Protein AF-A0A943RBN7-F1 (afdb_monomer_lite)

Sequence (134 aa):
MEWHPFQCFQYPIDNYGTMPDAQMIVVAENGGHNGNLGYTYLYRDTDGSEEIPDSDVYTDKRPYVRALVVLNYDTLSTFPEAYQMRTLTHEIGHVLGLAHPEACKDTAVMRTTGDSLVSFDIEGHDVYNLNQKY

pLDDT: mean 77.5, std 16.4, range [31.83, 94.5]

Secondary structure (DSSP, 8-state):
----------S---S----SSPEEEEEEESS-STT-SEEEEEESSSSS-SEES-TT-SS--S--SEEEEEEEHHHHTTS-HHHHHHHHHHHHHHHTT-----S----BTTSPTT-TTB-SS--HHHHHHHHHH-

Radius of gyration: 15.08 Å; chains: 1; bounding box: 31×43×38 Å

Structure (mmCIF, N/CA/C/O backbone):
data_AF-A0A943RBN7-F1
#
_entry.id   AF-A0A943RBN7-F1
#
loop_
_atom_site.group_PDB
_atom_site.id
_atom_site.type_symbol
_atom_site.label_atom_id
_atom_site.label_alt_id
_atom_site.label_comp_id
_atom_site.label_asym_id
_atom_site.label_entity_id
_atom_site.label_seq_id
_atom_site.pdbx_PDB_ins_code
_atom_site.Cartn_x
_atom_site.Cartn_y
_atom_site.Cartn_z
_atom_site.occupancy
_atom_site.B_iso_or_equiv
_atom_site.auth_seq_id
_atom_site.auth_comp_id
_atom_site.auth_asym_id
_atom_site.auth_atom_id
_atom_site.pdbx_PDB_model_num
ATOM 1 N N . MET A 1 1 ? 5.932 23.509 23.013 1.00 32.25 1 MET A N 1
ATOM 2 C CA . MET A 1 1 ? 5.717 24.316 21.796 1.00 32.25 1 MET A CA 1
ATOM 3 C C . MET A 1 1 ? 5.286 23.316 20.738 1.00 32.25 1 MET A C 1
ATOM 5 O O . MET A 1 1 ? 6.134 22.683 20.125 1.00 32.25 1 MET A O 1
ATOM 9 N N . GLU A 1 2 ? 3.988 23.025 20.699 1.00 34.69 2 GLU A N 1
ATOM 10 C CA . GLU A 1 2 ? 3.403 21.979 19.854 1.00 34.69 2 GLU A CA 1
ATOM 11 C C . GLU A 1 2 ? 3.236 22.515 18.435 1.00 34.69 2 GLU A C 1
ATOM 13 O O . GLU A 1 2 ? 2.472 23.446 18.192 1.00 34.69 2 GLU A O 1
ATOM 18 N N . TRP A 1 3 ? 3.991 21.940 17.506 1.00 31.83 3 TRP A N 1
ATOM 19 C CA . TRP A 1 3 ? 3.727 22.059 16.082 1.00 31.83 3 TRP A CA 1
ATOM 20 C C . TRP A 1 3 ? 2.799 20.906 15.703 1.00 31.83 3 TRP A C 1
ATOM 22 O O . TRP A 1 3 ? 3.241 19.764 15.624 1.00 31.83 3 TRP A O 1
ATOM 32 N N . HIS A 1 4 ? 1.522 21.196 15.471 1.00 47.25 4 HIS A N 1
ATOM 33 C CA . HIS A 1 4 ? 0.595 20.270 14.820 1.00 47.25 4 HIS A CA 1
ATOM 34 C C . HIS A 1 4 ? 0.305 20.781 13.400 1.00 47.25 4 HIS A C 1
ATOM 36 O O . HIS A 1 4 ? -0.583 21.621 13.249 1.00 47.25 4 HIS A O 1
ATOM 42 N N . PRO A 1 5 ? 1.043 20.344 12.358 1.00 43.12 5 PRO A N 1
ATOM 43 C CA . PRO A 1 5 ? 0.755 20.756 10.988 1.00 43.12 5 PRO A CA 1
ATOM 44 C C . PRO A 1 5 ? -0.054 19.729 10.177 1.00 43.12 5 PRO A C 1
ATOM 46 O O . PRO A 1 5 ? -0.297 19.983 9.005 1.00 43.12 5 PRO A O 1
ATOM 49 N N . PHE A 1 6 ? -0.493 18.599 10.741 1.00 49.38 6 PHE A N 1
ATOM 50 C CA . PHE A 1 6 ? -1.251 17.597 9.977 1.00 49.38 6 PHE A CA 1
ATOM 51 C C . PHE A 1 6 ? -2.717 18.038 9.839 1.00 49.38 6 PHE A C 1
ATOM 53 O O . PHE A 1 6 ? -3.493 17.952 10.789 1.00 49.38 6 PHE A O 1
ATOM 60 N N . GLN A 1 7 ? -3.074 18.598 8.679 1.00 48.44 7 GLN A N 1
ATOM 61 C CA . GLN A 1 7 ? -4.371 19.249 8.431 1.00 48.44 7 GLN A CA 1
ATOM 62 C C . GLN A 1 7 ? -5.389 18.406 7.644 1.00 48.44 7 GLN A C 1
ATOM 64 O O . GLN A 1 7 ? -6.510 18.880 7.456 1.00 48.44 7 GLN A O 1
ATOM 69 N N . CYS A 1 8 ? -5.097 17.162 7.238 1.00 54.28 8 CYS A N 1
ATOM 70 C CA . CYS A 1 8 ? -6.178 16.212 6.932 1.00 54.28 8 CYS A CA 1
ATOM 71 C C . CYS A 1 8 ? -5.968 14.867 7.599 1.00 54.28 8 CYS A C 1
ATOM 73 O O . CYS A 1 8 ? -5.167 14.032 7.180 1.00 54.28 8 CYS A O 1
ATOM 75 N N . PHE A 1 9 ? -6.793 14.673 8.611 1.00 57.06 9 PHE A N 1
ATOM 76 C CA . PHE A 1 9 ? -7.142 13.383 9.154 1.00 57.06 9 PHE A CA 1
ATOM 77 C C . PHE A 1 9 ? -7.974 12.634 8.111 1.00 57.06 9 PHE A C 1
ATOM 79 O O . PHE A 1 9 ? -8.851 13.233 7.477 1.00 57.06 9 PHE A O 1
ATOM 86 N N . GLN A 1 10 ? -7.762 11.324 7.962 1.00 51.53 10 GLN A N 1
ATOM 87 C CA . GLN A 1 10 ? -8.905 10.496 7.587 1.00 51.53 10 GLN A CA 1
ATOM 88 C C . GLN A 1 10 ? -9.978 10.785 8.650 1.00 51.53 10 GLN A C 1
ATOM 90 O O . GLN A 1 10 ? -9.678 10.698 9.841 1.00 51.53 10 GLN A O 1
ATOM 95 N N . TYR A 1 11 ? -11.156 11.271 8.232 1.00 40.66 11 TYR A N 1
ATOM 96 C CA . TYR A 1 11 ? -12.302 11.604 9.099 1.00 40.66 11 TYR A CA 1
ATOM 97 C C . TYR A 1 11 ? -12.406 10.649 10.288 1.00 40.66 11 TYR A C 1
ATOM 99 O O . TYR A 1 11 ? -12.150 9.473 10.049 1.00 40.66 11 TYR A O 1
ATOM 107 N N . PRO A 1 12 ? -12.809 11.105 11.499 1.00 39.06 12 PRO A N 1
ATOM 108 C CA . PRO A 1 12 ? -12.775 10.309 12.729 1.00 39.06 12 PRO A CA 1
ATOM 109 C C . PRO A 1 12 ? -13.230 8.883 12.433 1.00 39.06 12 PRO A C 1
ATOM 111 O O . PRO A 1 12 ? -14.401 8.618 12.154 1.00 39.06 12 PRO A O 1
ATOM 114 N N . ILE A 1 13 ? -12.238 7.999 12.348 1.00 42.97 13 ILE A N 1
ATOM 115 C CA . ILE A 1 13 ? -12.426 6.601 12.013 1.00 42.97 13 ILE A CA 1
ATOM 116 C C . ILE A 1 13 ? -12.973 6.017 13.305 1.00 42.97 13 ILE A C 1
ATOM 118 O O . ILE A 1 13 ? -12.212 5.656 14.195 1.00 42.97 13 ILE A O 1
ATOM 122 N N . ASP A 1 14 ? -14.295 6.027 13.455 1.00 39.16 14 ASP A N 1
ATOM 123 C CA . ASP A 1 14 ? -14.988 5.395 14.572 1.00 39.16 14 ASP A CA 1
ATOM 124 C C . ASP A 1 14 ? -14.633 3.894 14.596 1.00 39.16 14 ASP A C 1
ATOM 126 O O . ASP A 1 14 ? -15.352 3.098 14.005 1.00 39.16 14 ASP A O 1
ATOM 130 N N . ASN A 1 15 ? -13.529 3.493 15.239 1.00 41.47 15 ASN A N 1
ATOM 131 C CA . ASN A 1 15 ? -13.121 2.101 15.485 1.00 41.47 15 ASN A CA 1
ATOM 132 C C . ASN A 1 15 ? -13.461 1.130 14.330 1.00 41.47 15 ASN A C 1
ATOM 134 O O . ASN A 1 15 ? -14.256 0.201 14.497 1.00 41.47 15 ASN A O 1
ATOM 138 N N . TYR A 1 16 ? -12.902 1.352 13.138 1.00 45.44 16 TYR A N 1
ATOM 139 C CA . TYR A 1 16 ? -13.147 0.469 11.993 1.00 45.44 16 TYR A CA 1
ATOM 140 C C . TYR A 1 16 ? -12.184 -0.713 12.000 1.00 45.44 16 TYR A C 1
ATOM 142 O O . TYR A 1 16 ? -10.977 -0.532 11.866 1.00 45.44 16 TYR A O 1
ATOM 150 N N . GLY A 1 17 ? -12.760 -1.914 12.118 1.00 46.53 17 GLY A N 1
ATOM 151 C CA . GLY A 1 17 ? -12.135 -3.196 11.796 1.00 46.53 17 GLY A CA 1
ATOM 152 C C . GLY A 1 17 ? -10.733 -3.399 12.366 1.00 46.53 17 GLY A C 1
ATOM 153 O O . GLY A 1 17 ? -9.770 -3.435 11.610 1.00 46.53 17 GLY A O 1
ATOM 154 N N . THR A 1 18 ? -10.611 -3.540 13.685 1.00 48.19 18 THR A N 1
ATOM 155 C CA . THR A 1 18 ? -9.344 -3.935 14.310 1.00 48.19 18 THR A CA 1
ATOM 156 C C . THR A 1 18 ? -8.976 -5.379 13.940 1.00 48.19 18 THR A C 1
ATOM 158 O O . THR A 1 18 ? -9.847 -6.246 13.844 1.00 48.19 18 THR A O 1
ATOM 161 N N . MET A 1 19 ? -7.678 -5.633 13.723 1.00 60.69 19 MET A N 1
ATOM 162 C CA . MET A 1 19 ? -7.137 -6.895 13.194 1.00 60.69 19 MET A CA 1
ATOM 163 C C . MET A 1 19 ? -6.206 -7.631 14.172 1.00 60.69 19 MET A C 1
ATOM 165 O O . MET A 1 19 ? -4.986 -7.569 14.025 1.00 60.69 19 MET A O 1
ATOM 169 N N . PRO A 1 20 ? -6.725 -8.360 15.167 1.00 52.97 20 PRO A N 1
ATOM 170 C CA . PRO A 1 20 ? -5.871 -9.242 15.956 1.00 52.97 20 PRO A CA 1
ATOM 171 C C . PRO A 1 20 ? -5.450 -10.522 15.197 1.00 52.97 20 PRO A C 1
ATOM 173 O O . PRO A 1 20 ? -4.369 -11.029 15.475 1.00 52.97 20 PRO A O 1
ATOM 176 N N . ASP A 1 21 ? -6.234 -11.003 14.213 1.00 56.78 21 ASP A N 1
ATOM 177 C CA . ASP A 1 21 ? -6.085 -12.364 13.640 1.00 56.78 21 ASP A CA 1
ATOM 178 C C . ASP A 1 21 ? -6.142 -12.455 12.094 1.00 56.78 21 ASP A C 1
ATOM 180 O O . ASP A 1 21 ? -6.405 -13.522 11.534 1.00 56.78 21 ASP A O 1
ATOM 184 N N . ALA A 1 22 ? -5.937 -11.352 11.369 1.00 63.88 22 ALA A N 1
ATOM 185 C CA . ALA A 1 22 ? -6.094 -11.354 9.914 1.00 63.88 22 ALA A CA 1
ATOM 186 C C . ALA A 1 22 ? -4.928 -12.021 9.170 1.00 63.88 22 ALA A C 1
ATOM 188 O O . ALA A 1 22 ? -3.756 -11.784 9.465 1.00 63.88 22 ALA A O 1
ATOM 189 N N . GLN A 1 23 ? -5.246 -12.820 8.150 1.00 77.31 23 GLN A N 1
ATOM 190 C CA . GLN A 1 23 ? -4.239 -13.412 7.272 1.00 77.31 23 GLN A CA 1
ATOM 191 C C . GLN A 1 23 ? -3.860 -12.430 6.156 1.00 77.31 23 GLN A C 1
ATOM 193 O O . GLN A 1 23 ? -4.693 -12.107 5.312 1.00 77.31 23 GLN A O 1
ATOM 198 N N . MET A 1 24 ? -2.594 -12.011 6.100 1.00 85.56 24 MET A N 1
ATOM 199 C CA . MET A 1 24 ? -2.041 -11.287 4.951 1.00 85.56 24 MET A CA 1
ATOM 200 C C . MET A 1 24 ? -1.305 -12.254 4.022 1.00 85.56 24 MET A C 1
ATOM 202 O O . MET A 1 24 ? -0.402 -12.976 4.450 1.00 85.56 24 MET A O 1
ATOM 206 N N . ILE A 1 25 ? -1.672 -12.246 2.743 1.00 87.56 25 ILE A N 1
ATOM 207 C CA . ILE A 1 25 ? -0.995 -12.991 1.681 1.00 87.56 25 ILE A CA 1
ATOM 208 C C . ILE A 1 25 ? -0.414 -11.979 0.698 1.00 87.56 25 ILE A C 1
ATOM 210 O O . ILE A 1 25 ? -1.125 -11.092 0.239 1.00 87.56 25 ILE A O 1
ATOM 214 N N . VAL A 1 26 ? 0.866 -12.125 0.358 1.00 89.75 26 VAL A N 1
ATOM 215 C CA . VAL A 1 26 ? 1.534 -11.300 -0.656 1.00 89.75 26 VAL A CA 1
ATOM 216 C C . VAL A 1 26 ? 1.975 -12.208 -1.795 1.00 89.75 26 VAL A C 1
ATOM 218 O O . VAL A 1 26 ? 2.691 -13.185 -1.565 1.00 89.75 26 VAL A O 1
ATOM 221 N N . VAL A 1 27 ? 1.546 -11.894 -3.014 1.00 90.44 27 VAL A N 1
ATOM 222 C CA . VAL A 1 27 ? 1.915 -12.620 -4.233 1.00 90.44 27 VAL A CA 1
ATOM 223 C C . VAL A 1 27 ? 2.471 -11.661 -5.277 1.00 90.44 27 VAL A C 1
ATOM 225 O O . VAL A 1 27 ? 2.094 -10.492 -5.338 1.00 90.44 27 VAL A O 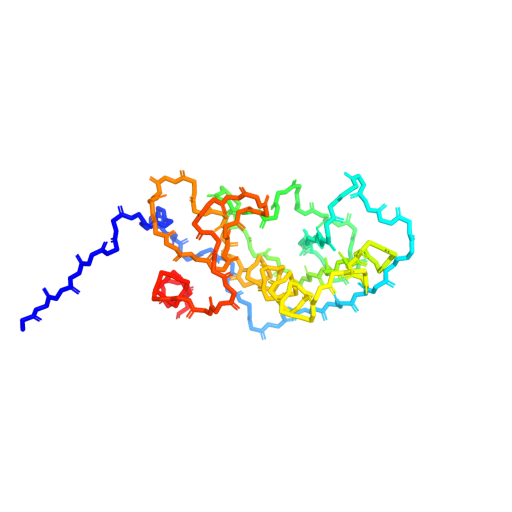1
ATOM 228 N N . ALA A 1 28 ? 3.379 -12.167 -6.105 1.00 86.69 28 ALA A N 1
ATOM 229 C CA . ALA A 1 28 ? 3.875 -11.472 -7.282 1.00 86.69 28 ALA A CA 1
ATOM 230 C C . ALA A 1 28 ? 3.396 -12.238 -8.518 1.00 86.69 28 ALA A C 1
ATOM 232 O O . ALA A 1 28 ? 3.673 -13.432 -8.645 1.00 86.69 28 ALA A O 1
ATOM 233 N N . GLU A 1 29 ? 2.664 -11.565 -9.402 1.00 86.50 29 GLU A N 1
ATOM 234 C CA . GLU A 1 29 ? 2.054 -12.175 -10.585 1.00 86.50 29 GLU A CA 1
ATOM 235 C C . GLU A 1 29 ? 2.533 -11.490 -11.869 1.00 86.50 29 GLU A C 1
ATOM 237 O O . GLU A 1 29 ? 2.712 -10.269 -11.922 1.00 86.50 29 GLU A O 1
ATOM 242 N N . ASN A 1 30 ? 2.730 -12.293 -12.917 1.00 78.88 30 ASN A N 1
ATOM 243 C CA . ASN A 1 30 ? 3.067 -11.809 -14.254 1.00 78.88 30 ASN A CA 1
ATOM 244 C C . ASN A 1 30 ? 1.784 -11.374 -14.980 1.00 78.88 30 ASN A C 1
ATOM 246 O O . ASN A 1 30 ? 0.750 -12.030 -14.868 1.00 78.88 30 ASN A O 1
ATOM 250 N N . GLY A 1 31 ? 1.851 -10.296 -15.758 1.00 61.97 31 GLY A N 1
ATOM 251 C CA . GLY A 1 31 ? 0.739 -9.779 -16.560 1.00 61.97 31 GLY A CA 1
ATOM 252 C C . GLY A 1 31 ? -0.100 -8.676 -15.910 1.00 61.97 31 GLY A C 1
ATOM 253 O O . GLY A 1 31 ? -0.742 -7.939 -16.652 1.00 61.97 31 GLY A O 1
ATOM 254 N N . GLY A 1 32 ? -0.028 -8.499 -14.585 1.00 57.84 32 GLY A N 1
ATOM 255 C CA . GLY A 1 32 ? -0.610 -7.371 -13.848 1.00 57.84 32 GLY A CA 1
ATOM 256 C C . GLY A 1 32 ? -2.131 -7.177 -13.966 1.00 57.84 32 GLY A C 1
ATOM 257 O O . GLY A 1 32 ? -2.800 -7.681 -14.862 1.00 57.84 32 GLY A O 1
ATOM 258 N N . HIS A 1 33 ? -2.696 -6.373 -13.065 1.00 60.97 33 HIS A N 1
ATOM 259 C CA . HIS A 1 33 ? -4.078 -5.899 -13.164 1.00 60.97 33 HIS A CA 1
ATOM 260 C C . HIS A 1 33 ? -4.065 -4.449 -13.681 1.00 60.97 33 HIS A C 1
ATOM 262 O O . HIS A 1 33 ? -3.604 -3.541 -12.992 1.00 60.97 33 HIS A O 1
ATOM 268 N N . ASN A 1 34 ? -4.539 -4.224 -14.912 1.00 63.56 34 ASN A N 1
ATOM 269 C CA . ASN A 1 34 ? -4.832 -2.896 -15.487 1.00 63.56 34 ASN A CA 1
ATOM 270 C C . ASN A 1 34 ? -3.710 -1.830 -15.412 1.00 63.56 34 ASN A C 1
ATOM 272 O O . ASN A 1 34 ? -4.001 -0.638 -15.360 1.00 63.56 34 ASN A O 1
ATOM 276 N N . GLY A 1 35 ? -2.433 -2.227 -15.438 1.00 68.31 35 GLY A N 1
ATOM 277 C CA . GLY A 1 35 ? -1.299 -1.288 -15.451 1.00 68.31 35 GLY A CA 1
ATOM 278 C C . GLY A 1 35 ? -0.898 -0.715 -14.085 1.00 68.31 35 GLY A C 1
ATOM 279 O O . GLY A 1 35 ? 0.029 0.092 -14.028 1.00 68.31 35 GLY A O 1
ATOM 280 N N . ASN A 1 36 ? -1.531 -1.152 -12.992 1.00 82.19 36 ASN A N 1
ATOM 281 C CA . ASN A 1 36 ? -1.110 -0.798 -11.637 1.00 82.19 36 ASN A CA 1
ATOM 282 C C . ASN A 1 36 ? 0.140 -1.592 -11.214 1.00 82.19 36 ASN A C 1
ATOM 284 O O . ASN A 1 36 ? 0.382 -2.707 -11.690 1.00 82.19 36 ASN A O 1
ATOM 288 N N . LEU A 1 37 ? 0.941 -1.002 -10.319 1.00 88.75 37 LEU A N 1
ATOM 289 C CA . LEU A 1 37 ? 2.156 -1.614 -9.762 1.00 88.75 37 LEU A CA 1
ATOM 290 C C . LEU A 1 37 ? 1.849 -2.636 -8.655 1.00 88.75 37 LEU A C 1
ATOM 292 O O . LEU A 1 37 ? 2.545 -3.645 -8.532 1.00 88.75 37 LEU A O 1
ATOM 296 N N . GLY A 1 38 ? 0.794 -2.379 -7.886 1.00 89.38 38 GLY A N 1
ATOM 297 C CA . GLY A 1 38 ? 0.268 -3.229 -6.827 1.00 89.38 38 GLY A CA 1
ATOM 298 C C . GLY A 1 38 ? -1.251 -3.083 -6.733 1.00 89.38 38 GLY A C 1
ATOM 299 O O . GLY A 1 38 ? -1.829 -2.166 -7.326 1.00 89.38 38 GLY A O 1
ATOM 300 N N . TYR A 1 39 ? -1.889 -4.034 -6.058 1.00 88.88 39 TYR A N 1
ATOM 301 C CA . TYR A 1 39 ? -3.294 -3.962 -5.679 1.00 88.88 39 TYR A CA 1
ATOM 302 C C . TYR A 1 39 ? -3.530 -4.729 -4.378 1.00 88.88 39 TYR A C 1
ATOM 304 O O . TYR A 1 39 ? -2.946 -5.798 -4.169 1.00 88.88 39 TYR A O 1
ATOM 312 N N . THR A 1 40 ? -4.439 -4.223 -3.551 1.00 89.69 40 THR A N 1
ATOM 313 C CA . THR A 1 40 ? -4.841 -4.844 -2.290 1.00 89.69 40 THR A CA 1
ATOM 314 C C . THR A 1 40 ? -6.306 -5.250 -2.337 1.00 89.69 40 THR A C 1
ATOM 316 O O . THR A 1 40 ? -7.184 -4.416 -2.514 1.00 89.69 40 THR A O 1
ATOM 319 N N . TYR A 1 41 ? -6.578 -6.532 -2.110 1.00 88.75 41 TYR A N 1
ATOM 320 C CA . TYR A 1 41 ? -7.923 -7.059 -1.899 1.00 88.75 41 TYR A CA 1
ATOM 321 C C . TYR A 1 41 ? -8.142 -7.329 -0.413 1.00 88.75 41 TYR A C 1
ATOM 323 O O . TYR A 1 41 ? -7.306 -7.972 0.227 1.00 88.75 41 TYR A O 1
ATOM 331 N N . LEU A 1 42 ? -9.282 -6.902 0.126 1.00 87.31 42 LEU A N 1
ATOM 332 C CA . LEU A 1 42 ? -9.681 -7.154 1.512 1.00 87.31 42 LEU A CA 1
ATOM 333 C C . LEU A 1 42 ? -10.907 -8.073 1.526 1.00 87.31 42 LEU A C 1
ATOM 335 O O . LEU A 1 42 ? -11.802 -7.903 0.706 1.00 87.31 42 LEU A O 1
ATOM 339 N N . TYR A 1 43 ? -10.969 -9.036 2.448 1.00 86.69 43 TYR A N 1
ATOM 340 C CA . TYR A 1 43 ? -12.019 -10.064 2.474 1.00 86.69 43 TYR A CA 1
ATOM 341 C C . TYR A 1 43 ? -12.659 -10.219 3.851 1.00 86.69 43 TYR A C 1
ATOM 343 O O . TYR A 1 43 ? -12.007 -10.104 4.893 1.00 86.69 43 TYR A O 1
ATOM 351 N N . ARG A 1 44 ? -13.955 -10.526 3.850 1.00 84.44 44 ARG A N 1
ATOM 352 C CA . ARG A 1 44 ? -14.781 -10.719 5.055 1.00 84.44 44 ARG A CA 1
ATOM 353 C C . ARG A 1 44 ? -14.720 -12.132 5.608 1.00 84.44 44 ARG A C 1
ATOM 355 O O . ARG A 1 44 ? -15.096 -12.356 6.757 1.00 84.44 44 ARG A O 1
ATOM 362 N N . ASP A 1 45 ? -14.213 -13.053 4.809 1.00 81.75 45 ASP A N 1
ATOM 363 C CA . ASP A 1 45 ? -14.014 -14.451 5.134 1.00 81.75 45 ASP A CA 1
ATOM 364 C C . ASP A 1 45 ? -12.551 -14.863 4.939 1.00 81.75 45 ASP A C 1
ATOM 366 O O . ASP A 1 45 ? -11.710 -14.139 4.399 1.00 81.75 45 ASP A O 1
ATOM 370 N N . THR A 1 46 ? -12.221 -16.038 5.463 1.00 79.25 46 THR A N 1
ATOM 371 C CA . THR A 1 46 ? -10.867 -16.591 5.397 1.00 79.25 46 THR A CA 1
ATOM 372 C C . THR A 1 46 ? -10.612 -17.379 4.113 1.00 79.25 46 THR A C 1
ATOM 374 O O . THR A 1 46 ? -9.452 -17.576 3.756 1.00 79.25 46 THR A O 1
ATOM 377 N N . ASP A 1 47 ? -11.657 -17.818 3.406 1.00 83.12 47 ASP A N 1
ATOM 378 C CA . ASP A 1 47 ? -11.551 -18.534 2.129 1.00 83.12 47 ASP A CA 1
ATOM 379 C C . ASP A 1 47 ? -11.524 -17.600 0.905 1.00 83.12 47 ASP A C 1
ATOM 381 O O . ASP A 1 47 ? -11.159 -18.042 -0.186 1.00 83.12 4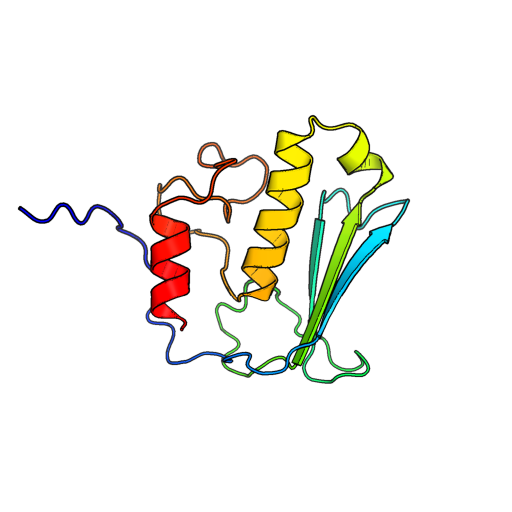7 ASP A O 1
ATOM 385 N N . GLY A 1 48 ? -11.804 -16.305 1.092 1.00 81.88 48 GLY A N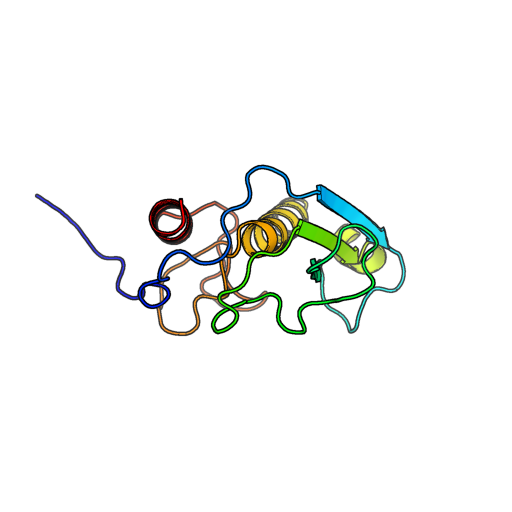 1
ATOM 386 C CA . GLY A 1 48 ? -11.735 -15.279 0.057 1.00 81.88 48 GLY A CA 1
ATOM 387 C C . GLY A 1 48 ? -12.972 -15.203 -0.836 1.00 81.88 48 GLY A C 1
ATOM 388 O O . GLY A 1 48 ? -12.863 -14.693 -1.950 1.00 81.88 48 GLY A O 1
ATOM 389 N N . SER A 1 49 ? -14.118 -15.735 -0.400 1.00 86.50 49 SER A N 1
ATOM 390 C CA . SER A 1 49 ? -15.353 -15.746 -1.190 1.00 86.50 49 SER A CA 1
ATOM 391 C C . SER A 1 49 ? -16.113 -14.411 -1.159 1.00 86.50 49 SER A C 1
ATOM 393 O O . SER A 1 49 ? -16.851 -14.102 -2.097 1.00 86.50 49 SER A O 1
ATOM 395 N N . GL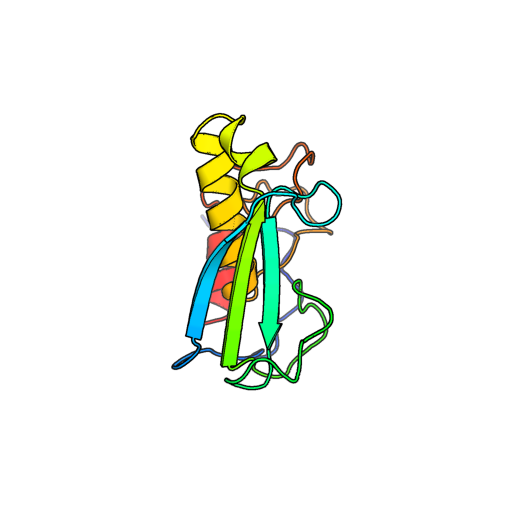U A 1 50 ? -15.899 -13.596 -0.123 1.00 87.38 50 GLU A N 1
ATOM 396 C CA . GLU A 1 50 ? -16.560 -12.309 0.086 1.00 87.38 50 GLU A CA 1
ATOM 397 C C . GLU A 1 50 ? -15.539 -11.161 0.139 1.00 87.38 50 GLU A C 1
ATOM 399 O O . GLU A 1 50 ? -15.026 -10.777 1.196 1.00 87.38 50 GLU A O 1
ATOM 404 N N . GLU A 1 51 ? -15.255 -10.593 -1.033 1.00 86.44 51 GLU A N 1
ATOM 405 C CA . GLU A 1 51 ? -14.391 -9.424 -1.209 1.00 86.44 51 GLU A CA 1
ATOM 406 C C . GLU A 1 51 ? -15.090 -8.119 -0.780 1.00 86.44 51 GLU A C 1
ATOM 408 O O . GLU A 1 51 ? -16.286 -7.907 -1.008 1.00 86.44 51 GLU A O 1
ATOM 413 N N . ILE A 1 52 ? -14.327 -7.210 -0.176 1.00 83.56 52 ILE A N 1
ATOM 414 C CA . ILE A 1 52 ? -14.717 -5.818 0.032 1.00 83.56 52 ILE A CA 1
ATOM 415 C C . ILE A 1 52 ? -14.369 -5.043 -1.246 1.00 83.56 52 ILE A C 1
ATOM 417 O O . ILE A 1 52 ? -13.197 -4.979 -1.603 1.00 83.56 52 ILE A O 1
ATOM 421 N N . PRO A 1 53 ? -15.350 -4.408 -1.909 1.00 77.38 53 PRO A N 1
ATOM 422 C CA . PRO A 1 53 ? -15.173 -3.831 -3.245 1.00 77.38 53 PRO A CA 1
ATOM 423 C C . PRO A 1 53 ? -14.296 -2.568 -3.294 1.00 77.38 53 PRO A C 1
ATOM 425 O O . PRO A 1 53 ? -14.103 -2.010 -4.371 1.00 77.38 53 PRO A O 1
ATOM 428 N N . ASP A 1 54 ? -13.825 -2.079 -2.147 1.00 74.94 54 ASP A N 1
ATOM 429 C CA . ASP A 1 54 ? -13.015 -0.870 -2.022 1.00 74.94 54 ASP A CA 1
ATOM 430 C C . ASP A 1 54 ? -11.916 -1.092 -0.972 1.00 74.94 54 ASP A C 1
ATOM 432 O O . ASP A 1 54 ? -12.208 -1.330 0.204 1.00 74.94 54 ASP A O 1
ATOM 436 N N . SER A 1 55 ? -10.657 -1.025 -1.407 1.00 68.75 55 SER A N 1
ATOM 437 C CA . SER A 1 55 ? -9.469 -1.201 -0.568 1.00 68.75 55 SER A CA 1
ATOM 438 C C . SER A 1 55 ? -9.141 0.027 0.277 1.00 68.75 55 SER A C 1
ATOM 440 O O . SER A 1 55 ? -8.446 -0.096 1.283 1.00 68.75 55 SER A O 1
ATOM 442 N N . ASP A 1 56 ? -9.660 1.200 -0.089 1.00 67.00 56 ASP A N 1
ATOM 443 C CA . ASP A 1 56 ? -9.482 2.418 0.690 1.00 67.00 56 ASP A CA 1
ATOM 444 C C . ASP A 1 56 ? -10.421 2.479 1.906 1.00 67.00 56 ASP A C 1
ATOM 446 O O . ASP A 1 56 ? -10.221 3.292 2.808 1.00 67.00 56 ASP A O 1
ATOM 450 N N . VAL A 1 57 ? -11.435 1.602 1.970 1.00 67.50 57 VAL A N 1
ATOM 451 C CA . VAL A 1 57 ? -12.334 1.382 3.123 1.00 67.50 57 VAL A CA 1
ATOM 452 C C . VAL A 1 57 ? -12.816 2.662 3.831 1.00 67.50 57 VAL A C 1
ATOM 454 O O . VAL A 1 57 ? -13.132 2.638 5.021 1.00 67.50 57 VAL A O 1
ATOM 457 N N . TYR A 1 58 ? -12.958 3.786 3.115 1.00 61.59 58 TYR A N 1
ATOM 458 C CA . TYR A 1 58 ? -13.368 5.069 3.711 1.00 61.59 58 TYR A CA 1
ATOM 459 C C . TYR A 1 58 ? -14.742 4.997 4.383 1.00 61.59 58 TYR A C 1
ATOM 461 O O . TYR A 1 58 ? -15.049 5.775 5.287 1.00 61.59 58 TYR A O 1
ATOM 469 N N . THR A 1 59 ? -15.592 4.086 3.905 1.00 57.38 59 THR A N 1
ATOM 470 C CA . THR A 1 59 ? -16.999 3.978 4.304 1.00 57.38 59 THR A CA 1
ATOM 471 C C . THR A 1 59 ? -17.378 2.608 4.867 1.00 57.38 59 THR A C 1
ATOM 473 O O . THR A 1 59 ? -18.447 2.480 5.472 1.00 57.38 59 THR A O 1
ATOM 476 N N . ASP A 1 60 ? -16.520 1.590 4.727 1.00 63.34 60 ASP A N 1
ATOM 477 C CA . ASP A 1 60 ? -16.815 0.240 5.206 1.00 63.34 60 ASP A CA 1
ATOM 478 C C . ASP A 1 60 ? -16.300 0.037 6.633 1.00 63.34 60 ASP A C 1
ATOM 480 O O . ASP A 1 60 ? -15.122 -0.194 6.889 1.00 63.34 60 ASP A O 1
ATOM 484 N N . LYS A 1 61 ? -17.230 0.127 7.586 1.00 66.06 61 LYS A N 1
ATOM 485 C CA . LYS A 1 61 ? -16.945 0.073 9.027 1.00 66.06 61 LYS A CA 1
ATOM 486 C C . LYS A 1 61 ? -16.680 -1.340 9.558 1.00 66.06 61 LYS A C 1
ATOM 488 O O . LYS A 1 61 ? -16.425 -1.519 10.749 1.00 66.06 61 LYS A O 1
ATOM 493 N N . ARG A 1 62 ? -16.857 -2.361 8.720 1.00 69.94 62 ARG A N 1
ATOM 494 C CA . ARG A 1 62 ? -16.880 -3.763 9.146 1.00 69.94 62 ARG A CA 1
ATOM 495 C C . ARG A 1 62 ? -15.457 -4.341 9.124 1.00 69.94 62 ARG A C 1
ATOM 497 O O . ARG A 1 62 ? -14.691 -3.999 8.229 1.00 69.94 62 ARG A O 1
ATOM 504 N N . PRO A 1 63 ? -15.104 -5.238 10.059 1.00 71.75 63 PRO A N 1
ATOM 505 C CA . PRO A 1 63 ? -13.813 -5.914 10.023 1.00 71.75 63 PRO A CA 1
ATOM 506 C C . PRO A 1 63 ? -13.673 -6.775 8.761 1.00 71.75 63 PRO A C 1
ATOM 508 O O . PRO A 1 63 ? -14.650 -7.354 8.279 1.00 71.75 63 PRO A O 1
ATOM 511 N N . TYR A 1 64 ? -12.444 -6.863 8.264 1.00 78.88 64 TYR A N 1
ATOM 512 C CA . TYR A 1 64 ? -11.983 -7.883 7.327 1.00 78.88 64 TYR A CA 1
ATOM 513 C C . TYR A 1 64 ? -11.108 -8.876 8.097 1.00 78.88 64 TYR A C 1
ATOM 515 O O . TYR A 1 64 ? -10.611 -8.566 9.180 1.00 78.88 64 TYR A O 1
ATOM 523 N N . VAL A 1 65 ? -10.961 -10.090 7.579 1.00 81.88 65 VAL A N 1
ATOM 524 C CA . VAL A 1 65 ? -10.213 -11.180 8.240 1.00 81.88 65 VAL A CA 1
ATOM 525 C C . VAL A 1 65 ? -9.099 -11.741 7.356 1.00 81.88 65 VAL A C 1
ATOM 527 O O . VAL A 1 65 ? -8.289 -12.551 7.805 1.00 81.88 65 VAL A O 1
ATOM 530 N N . ARG A 1 66 ? -9.025 -11.292 6.101 1.00 85.31 66 ARG A N 1
ATOM 531 C CA . ARG A 1 66 ? -7.984 -11.666 5.146 1.00 85.31 66 ARG A CA 1
ATOM 532 C C . ARG A 1 66 ? -7.681 -10.505 4.206 1.00 85.31 66 ARG A C 1
ATOM 534 O O . ARG A 1 66 ? -8.584 -9.765 3.820 1.00 85.31 66 ARG A O 1
ATOM 541 N N . ALA A 1 67 ? -6.419 -10.389 3.814 1.00 88.69 67 ALA A N 1
ATOM 542 C CA . ALA A 1 67 ? -5.962 -9.484 2.772 1.00 88.69 67 ALA A CA 1
ATOM 543 C C . ALA A 1 67 ? -5.055 -10.209 1.768 1.00 88.69 67 ALA A C 1
ATOM 545 O O . ALA A 1 67 ? -4.255 -11.071 2.145 1.00 88.69 67 ALA A O 1
ATOM 546 N N . LEU A 1 68 ? -5.172 -9.847 0.492 1.00 90.12 68 LEU A N 1
ATOM 547 C CA . LEU A 1 68 ? -4.306 -10.309 -0.589 1.00 90.12 68 LEU A CA 1
ATOM 548 C C . LEU A 1 68 ? -3.676 -9.098 -1.276 1.00 90.12 68 LEU A C 1
ATOM 550 O O . LEU A 1 68 ? -4.380 -8.315 -1.907 1.00 90.12 68 LEU A O 1
ATOM 554 N N . VAL A 1 69 ? -2.356 -8.985 -1.183 1.00 91.50 69 VAL A N 1
ATOM 555 C CA . VAL A 1 69 ? -1.562 -8.011 -1.932 1.00 91.50 69 VAL A CA 1
ATOM 556 C C . VAL A 1 69 ? -1.022 -8.691 -3.183 1.00 91.50 69 VAL A C 1
ATOM 558 O O . VAL A 1 69 ? -0.284 -9.674 -3.087 1.00 91.50 69 VAL A O 1
ATOM 561 N N . VAL A 1 70 ? -1.375 -8.160 -4.349 1.00 92.06 70 VAL A N 1
ATOM 562 C CA . VAL A 1 70 ? -0.890 -8.625 -5.652 1.00 92.06 70 VAL A CA 1
ATOM 563 C C . VAL A 1 70 ? 0.059 -7.581 -6.221 1.00 92.06 70 VAL A C 1
ATOM 565 O O . VAL A 1 70 ? -0.343 -6.457 -6.512 1.00 92.06 70 VAL A O 1
ATOM 568 N N . LEU A 1 71 ? 1.324 -7.951 -6.399 1.00 92.12 71 LEU A N 1
ATOM 569 C CA . LEU A 1 71 ? 2.334 -7.118 -7.046 1.00 92.12 71 LEU A CA 1
ATOM 570 C C . LEU A 1 71 ? 2.461 -7.505 -8.521 1.00 92.12 71 LEU A C 1
ATOM 572 O O . LEU A 1 71 ? 2.659 -8.676 -8.850 1.00 92.12 71 LEU A O 1
ATOM 576 N N . ASN A 1 72 ? 2.398 -6.517 -9.411 1.00 91.50 72 ASN A N 1
ATOM 577 C CA . ASN A 1 72 ? 2.602 -6.718 -10.844 1.00 91.50 72 ASN A CA 1
ATOM 578 C C . ASN A 1 72 ? 4.099 -6.882 -11.128 1.00 91.50 72 ASN A C 1
ATOM 580 O O . ASN A 1 72 ? 4.810 -5.895 -11.317 1.00 91.50 72 ASN A O 1
ATOM 584 N N . TYR A 1 73 ? 4.586 -8.123 -11.146 1.00 89.06 73 TYR A N 1
ATOM 585 C CA . TYR A 1 73 ? 6.018 -8.411 -11.209 1.00 89.06 73 TYR A CA 1
ATOM 586 C C . TYR A 1 73 ? 6.674 -7.877 -12.485 1.00 89.06 73 TYR A C 1
ATOM 588 O O . TYR A 1 73 ? 7.714 -7.218 -12.412 1.00 89.06 73 TYR A O 1
ATOM 596 N N . ASP A 1 74 ? 6.050 -8.108 -13.641 1.00 88.25 74 ASP A N 1
ATOM 597 C CA . ASP A 1 74 ? 6.603 -7.728 -14.947 1.00 88.25 74 ASP A CA 1
ATOM 598 C C . ASP A 1 74 ? 6.863 -6.225 -15.043 1.00 88.25 74 ASP A C 1
ATOM 600 O O . ASP A 1 74 ? 7.838 -5.794 -15.653 1.00 88.25 74 ASP A O 1
ATOM 604 N N . THR A 1 75 ? 6.001 -5.419 -14.421 1.00 88.69 75 THR A N 1
ATOM 605 C CA . THR A 1 75 ? 6.157 -3.964 -14.415 1.00 88.69 75 THR A CA 1
ATOM 606 C C . THR A 1 75 ? 7.038 -3.518 -13.256 1.00 88.69 75 THR A C 1
ATOM 608 O O . THR A 1 75 ? 8.018 -2.808 -13.472 1.00 88.69 75 THR A O 1
ATOM 611 N N . LEU A 1 76 ? 6.735 -3.956 -12.031 1.00 90.00 76 LEU A N 1
ATOM 612 C CA . LEU A 1 76 ? 7.392 -3.498 -10.806 1.00 90.00 76 LEU A CA 1
ATOM 613 C C . LEU A 1 76 ? 8.895 -3.801 -10.803 1.00 90.00 76 LEU A C 1
ATOM 615 O O . LEU A 1 76 ? 9.686 -2.959 -10.385 1.00 90.00 76 LEU A O 1
ATOM 619 N N . SER A 1 77 ? 9.300 -4.956 -11.338 1.00 91.50 77 SER A N 1
ATOM 620 C CA . SER A 1 77 ? 10.711 -5.367 -11.417 1.00 91.50 77 SER A CA 1
ATOM 621 C C . SER A 1 77 ? 11.578 -4.452 -12.291 1.00 91.50 77 SER A C 1
ATOM 623 O O . SER A 1 77 ? 12.800 -4.445 -12.144 1.00 91.50 77 SER A O 1
ATOM 625 N N . THR A 1 78 ? 10.966 -3.650 -13.171 1.00 92.06 78 THR A N 1
ATOM 626 C CA . THR A 1 78 ? 11.671 -2.673 -14.019 1.00 92.06 78 THR A CA 1
ATOM 627 C C . THR A 1 78 ? 11.947 -1.345 -13.310 1.00 92.06 78 THR A C 1
ATOM 629 O O . THR A 1 78 ? 12.758 -0.550 -13.788 1.00 92.06 78 THR A O 1
ATOM 632 N N . PHE A 1 79 ? 11.301 -1.096 -12.167 1.00 91.31 79 PHE A N 1
ATOM 633 C CA . PHE A 1 79 ? 11.488 0.121 -11.383 1.00 91.31 79 PHE A CA 1
ATOM 634 C C . PHE A 1 79 ? 12.661 -0.015 -10.400 1.00 91.31 79 PHE A C 1
ATOM 636 O O . PHE A 1 79 ? 13.003 -1.127 -9.992 1.00 91.31 79 PHE A O 1
ATOM 643 N N . PRO A 1 80 ? 13.268 1.104 -9.958 1.00 94.25 80 PRO A N 1
ATOM 644 C CA . PRO A 1 80 ? 14.262 1.081 -8.888 1.00 94.25 80 PRO A CA 1
ATOM 645 C C . PRO A 1 80 ? 13.712 0.452 -7.603 1.00 94.25 80 PRO A C 1
ATOM 647 O O . PRO A 1 80 ? 12.536 0.626 -7.288 1.00 94.25 80 PRO A O 1
ATOM 650 N N . GLU A 1 81 ? 14.578 -0.190 -6.818 1.00 94.12 81 GLU A N 1
ATOM 651 C CA . GLU A 1 81 ? 14.214 -0.869 -5.562 1.00 94.12 81 GLU A CA 1
ATOM 652 C C . GLU A 1 81 ? 13.369 0.009 -4.626 1.00 94.12 81 GLU A C 1
ATOM 654 O O . GLU A 1 81 ? 12.377 -0.458 -4.078 1.00 94.12 81 GLU A O 1
ATOM 659 N N . ALA A 1 82 ? 13.680 1.306 -4.524 1.00 92.25 82 ALA A N 1
ATOM 660 C CA . ALA A 1 82 ? 12.901 2.249 -3.721 1.00 92.25 82 ALA A CA 1
ATOM 661 C C . ALA A 1 82 ? 11.413 2.298 -4.124 1.00 92.25 82 ALA A C 1
ATOM 663 O O . ALA A 1 82 ? 10.544 2.308 -3.258 1.00 92.25 82 ALA A O 1
ATOM 664 N N . TYR A 1 83 ? 11.096 2.267 -5.422 1.00 91.31 83 TYR A N 1
ATOM 665 C CA . TYR A 1 83 ? 9.710 2.220 -5.909 1.00 91.31 83 TYR A CA 1
ATOM 666 C C . TYR A 1 83 ? 9.043 0.879 -5.616 1.00 91.31 83 TYR A C 1
ATOM 668 O O . TYR A 1 83 ? 7.851 0.848 -5.306 1.00 91.31 83 TYR A O 1
ATOM 676 N N . GLN A 1 84 ? 9.796 -0.219 -5.692 1.00 93.06 84 GLN A N 1
ATOM 677 C CA . GLN A 1 84 ? 9.284 -1.551 -5.372 1.00 93.06 84 GLN A CA 1
ATOM 678 C C . GLN A 1 84 ? 8.909 -1.641 -3.892 1.00 93.06 84 GLN A C 1
ATOM 680 O O . GLN A 1 84 ? 7.778 -1.990 -3.557 1.00 93.06 84 GLN A O 1
ATOM 685 N N . MET A 1 85 ? 9.831 -1.224 -3.021 1.00 93.31 85 MET A N 1
ATOM 686 C CA . MET A 1 85 ? 9.628 -1.177 -1.576 1.00 93.31 85 MET A CA 1
ATOM 687 C C . MET A 1 85 ? 8.475 -0.257 -1.206 1.00 93.31 85 MET A C 1
ATOM 689 O O . MET A 1 85 ? 7.588 -0.654 -0.459 1.00 93.31 85 MET A O 1
ATOM 693 N N . ARG A 1 86 ? 8.432 0.943 -1.785 1.00 94.00 86 ARG A N 1
ATOM 694 C CA . ARG A 1 86 ? 7.340 1.888 -1.568 1.00 94.00 86 ARG A CA 1
ATOM 695 C C . ARG A 1 86 ? 5.992 1.310 -1.987 1.00 94.00 86 ARG A C 1
ATOM 697 O O . ARG A 1 86 ? 5.019 1.497 -1.270 1.00 94.00 86 ARG A O 1
ATOM 704 N N . THR A 1 87 ? 5.922 0.632 -3.133 1.00 93.56 87 THR A N 1
ATOM 705 C CA . THR A 1 87 ? 4.678 0.006 -3.611 1.00 93.56 87 THR A CA 1
ATOM 706 C C . THR A 1 87 ? 4.204 -1.040 -2.612 1.00 93.56 87 THR A C 1
ATOM 708 O O . THR A 1 87 ? 3.062 -0.982 -2.179 1.00 93.56 87 THR A O 1
ATOM 711 N N . LEU A 1 88 ? 5.089 -1.931 -2.161 1.00 93.56 88 LEU A N 1
ATOM 712 C CA . LEU A 1 88 ? 4.737 -2.914 -1.138 1.00 93.56 88 LEU A CA 1
ATOM 713 C C . LEU A 1 88 ? 4.279 -2.249 0.172 1.00 93.56 88 LEU A C 1
ATOM 715 O O . LEU A 1 88 ? 3.265 -2.652 0.732 1.00 93.56 88 LEU A O 1
ATOM 719 N N . THR A 1 89 ? 4.986 -1.220 0.645 1.00 94.50 89 THR A N 1
ATOM 720 C CA . THR A 1 89 ? 4.610 -0.478 1.860 1.00 94.50 89 THR A CA 1
ATOM 721 C C . THR A 1 89 ? 3.242 0.193 1.722 1.00 94.50 89 THR A C 1
ATOM 723 O O . THR A 1 89 ? 2.454 0.156 2.661 1.00 94.50 89 THR A O 1
ATOM 726 N N . HIS A 1 90 ? 2.946 0.771 0.557 1.00 93.69 90 HIS A N 1
ATOM 727 C CA . HIS A 1 90 ? 1.658 1.387 0.241 1.00 93.69 90 HIS A CA 1
ATOM 728 C C . HIS A 1 90 ? 0.512 0.366 0.301 1.00 93.69 90 HIS A C 1
ATOM 730 O O . HIS A 1 90 ? -0.465 0.580 1.012 1.00 93.69 90 HIS A O 1
ATOM 736 N N . GLU A 1 91 ? 0.671 -0.790 -0.351 1.00 91.62 91 GLU A N 1
ATOM 737 C CA . GLU A 1 91 ? -0.332 -1.860 -0.300 1.00 91.62 91 GLU A CA 1
ATOM 738 C C . GLU A 1 91 ? -0.521 -2.402 1.128 1.00 91.62 91 GLU A C 1
ATOM 740 O O . GLU A 1 91 ? -1.645 -2.581 1.591 1.00 91.62 91 GLU A O 1
ATOM 745 N N . ILE A 1 92 ? 0.566 -2.583 1.889 1.00 90.81 92 ILE A N 1
ATOM 746 C CA . ILE A 1 92 ? 0.476 -2.957 3.311 1.00 90.81 92 ILE A CA 1
ATOM 747 C C . ILE A 1 92 ? -0.273 -1.889 4.117 1.00 90.81 92 ILE A C 1
ATOM 749 O O . ILE A 1 92 ? -1.013 -2.228 5.037 1.00 90.81 92 ILE A O 1
ATOM 753 N N . GLY A 1 93 ? -0.136 -0.608 3.779 1.00 89.50 93 GLY A N 1
ATOM 754 C CA . GLY A 1 93 ? -0.924 0.452 4.397 1.00 89.50 93 GLY A CA 1
ATOM 755 C C . GLY A 1 93 ? -2.429 0.251 4.202 1.00 89.50 93 GLY A C 1
ATOM 756 O O . GLY A 1 93 ? -3.169 0.352 5.181 1.00 89.50 93 GLY A O 1
ATOM 757 N N . HIS A 1 94 ? -2.881 -0.149 3.008 1.00 87.38 94 HIS A N 1
ATOM 758 C CA . HIS A 1 94 ? -4.276 -0.559 2.782 1.00 87.38 94 HIS A CA 1
ATOM 759 C C . HIS A 1 94 ? -4.667 -1.788 3.614 1.00 87.38 94 HIS A C 1
ATOM 761 O O . HIS A 1 94 ? -5.749 -1.813 4.199 1.00 87.38 94 HIS A O 1
ATOM 767 N N . VAL A 1 95 ? -3.766 -2.767 3.770 1.00 86.12 95 VAL A N 1
ATOM 768 C CA . VAL A 1 95 ? -3.957 -3.922 4.676 1.00 86.12 95 VAL A CA 1
ATOM 769 C C . VAL A 1 95 ? -4.010 -3.524 6.153 1.00 86.12 95 VAL A C 1
ATOM 771 O O . VAL A 1 95 ? -4.536 -4.270 6.966 1.00 86.12 95 VAL A O 1
ATOM 774 N N . LEU A 1 96 ? -3.478 -2.366 6.535 1.00 83.50 96 LEU A N 1
ATOM 775 C CA . LEU A 1 96 ? -3.648 -1.795 7.874 1.00 83.50 96 LEU A CA 1
ATOM 776 C C . LEU A 1 96 ? -4.875 -0.874 7.949 1.00 83.50 96 LEU A C 1
ATOM 778 O O . LEU A 1 96 ? -5.209 -0.353 9.016 1.00 83.50 96 LEU A O 1
ATOM 782 N N . GLY A 1 97 ? -5.580 -0.712 6.830 1.00 79.88 97 GLY A N 1
ATOM 783 C CA . GLY A 1 97 ? -6.764 0.112 6.661 1.00 79.88 97 GLY A CA 1
ATOM 784 C C . GLY A 1 97 ? -6.474 1.611 6.594 1.00 79.88 97 GLY A C 1
ATOM 785 O O . GLY A 1 97 ? -7.335 2.404 6.985 1.00 79.88 97 GLY A O 1
ATOM 786 N N . LEU A 1 98 ? -5.276 1.992 6.156 1.00 83.62 98 LEU A N 1
ATOM 787 C CA . LEU A 1 98 ? -4.979 3.343 5.698 1.00 83.62 98 LEU A CA 1
ATOM 788 C C . LEU A 1 98 ? -5.502 3.511 4.269 1.00 83.62 98 LEU A C 1
ATOM 790 O O . LEU A 1 98 ? -5.496 2.573 3.476 1.00 83.62 98 LEU A O 1
ATOM 794 N N . ALA A 1 99 ? -5.931 4.719 3.940 1.00 84.06 99 ALA A N 1
ATOM 795 C CA . ALA A 1 99 ? -6.454 5.042 2.621 1.00 84.06 99 ALA A CA 1
ATOM 796 C C . ALA A 1 99 ? -5.656 6.172 1.986 1.00 84.06 99 ALA A C 1
ATOM 798 O O . ALA A 1 99 ? -4.896 6.869 2.671 1.00 84.06 99 ALA A O 1
ATOM 799 N N . HIS A 1 100 ? -5.886 6.409 0.698 1.00 85.94 100 HIS A N 1
ATOM 800 C CA . HIS A 1 100 ? -5.297 7.553 0.020 1.00 85.94 100 HIS A CA 1
ATOM 801 C C . HIS A 1 100 ? -5.640 8.894 0.719 1.00 85.94 100 HIS A C 1
ATOM 803 O O . HIS A 1 100 ? -6.788 9.170 1.086 1.00 85.94 100 HIS A O 1
ATOM 809 N N . PRO A 1 101 ? -4.668 9.793 0.924 1.00 80.56 101 PRO A N 1
ATOM 810 C CA . PRO A 1 101 ? -4.933 11.118 1.473 1.00 80.56 101 PRO A CA 1
ATOM 811 C C . PRO A 1 101 ? -5.480 12.080 0.402 1.00 80.56 101 PRO A C 1
ATOM 813 O O . PRO A 1 101 ? -4.748 12.907 -0.138 1.00 80.56 101 PRO A O 1
ATOM 816 N N . GLU A 1 102 ? -6.778 12.015 0.090 1.00 71.69 102 GLU A N 1
ATOM 817 C CA . GLU A 1 102 ? -7.376 12.827 -0.992 1.00 71.69 102 GLU A CA 1
ATOM 818 C C . GLU A 1 102 ? -7.499 14.329 -0.665 1.00 71.69 102 GLU A C 1
ATOM 820 O O . GLU A 1 102 ? -7.452 15.173 -1.560 1.00 71.69 102 GLU A O 1
ATOM 825 N N . ALA A 1 103 ? -7.653 14.685 0.614 1.00 70.94 103 ALA A N 1
ATOM 826 C CA . ALA A 1 103 ? -7.976 16.056 1.019 1.00 70.94 103 ALA A CA 1
ATOM 827 C C . ALA A 1 103 ? -6.762 16.920 1.427 1.00 70.94 103 ALA A C 1
ATOM 829 O O . ALA A 1 103 ? -6.852 18.148 1.342 1.00 70.94 103 ALA A O 1
ATOM 830 N N . CYS A 1 104 ? -5.637 16.332 1.872 1.00 70.81 104 CYS A N 1
ATOM 831 C CA . CYS A 1 104 ? -4.463 17.109 2.319 1.00 70.81 104 CYS A CA 1
ATOM 832 C C . CYS A 1 104 ? -3.412 17.280 1.234 1.00 70.81 104 CYS A C 1
ATOM 834 O O . CYS A 1 104 ? -3.401 16.587 0.222 1.00 70.81 104 CYS A O 1
ATOM 836 N N . LYS A 1 105 ? -2.463 18.178 1.517 1.00 81.00 105 LYS A N 1
ATOM 837 C CA . LYS A 1 105 ? -1.214 18.352 0.770 1.00 81.00 105 LYS A CA 1
ATOM 838 C C . LYS A 1 105 ? -0.003 17.728 1.476 1.00 81.00 105 LYS A C 1
ATOM 840 O O . LYS A 1 105 ? 1.126 18.109 1.187 1.00 81.00 105 LYS A O 1
ATOM 845 N N . ASP A 1 106 ? -0.238 16.810 2.410 1.00 84.19 106 ASP A N 1
ATOM 846 C CA . ASP A 1 106 ? 0.835 16.169 3.170 1.00 84.19 106 ASP A CA 1
ATOM 847 C C . ASP A 1 106 ? 1.539 15.119 2.312 1.00 84.19 106 ASP A C 1
ATOM 849 O O . ASP A 1 106 ? 0.881 14.348 1.604 1.00 84.19 106 ASP A O 1
ATOM 853 N N . THR A 1 107 ? 2.867 15.082 2.387 1.00 89.25 107 THR A N 1
ATOM 854 C CA . THR A 1 107 ? 3.643 13.981 1.821 1.00 89.25 107 THR A CA 1
ATOM 855 C C . THR A 1 107 ? 3.368 12.711 2.625 1.00 89.25 107 THR A C 1
ATOM 857 O O . THR A 1 107 ? 3.336 12.767 3.854 1.00 89.25 107 THR A O 1
ATOM 860 N N . ALA A 1 108 ? 3.134 11.587 1.949 1.00 91.56 108 ALA A N 1
ATOM 861 C CA . ALA A 1 108 ? 2.788 10.322 2.598 1.00 91.56 108 ALA A CA 1
ATOM 862 C C . ALA A 1 108 ? 3.111 9.123 1.701 1.00 91.56 108 ALA A C 1
ATOM 864 O O . ALA A 1 108 ? 3.069 9.229 0.465 1.00 91.56 108 ALA A O 1
ATOM 865 N N . VAL A 1 109 ? 3.374 7.961 2.306 1.00 93.12 109 VAL A N 1
ATOM 866 C CA . VAL A 1 109 ? 3.540 6.711 1.548 1.00 93.12 109 VAL A CA 1
ATOM 867 C C . VAL A 1 109 ? 2.215 6.272 0.920 1.00 93.12 109 VAL A C 1
ATOM 869 O O . VAL A 1 109 ? 2.213 5.709 -0.174 1.00 93.12 109 VAL A O 1
ATOM 872 N N . MET A 1 110 ? 1.078 6.629 1.528 1.00 90.81 110 MET A N 1
ATOM 873 C CA . MET A 1 110 ? -0.274 6.294 1.054 1.00 90.81 110 MET A CA 1
ATOM 874 C C . MET A 1 110 ? -0.784 7.125 -0.129 1.00 90.81 110 MET A C 1
ATOM 876 O O . MET A 1 110 ? -1.929 6.988 -0.533 1.00 90.81 110 MET A O 1
ATOM 880 N N . ARG A 1 111 ? 0.032 7.996 -0.721 1.00 90.19 111 ARG A N 1
ATOM 881 C CA . ARG A 1 111 ? -0.338 8.774 -1.920 1.00 90.19 111 ARG A CA 1
ATOM 882 C C . ARG A 1 111 ? -0.512 7.884 -3.150 1.00 90.19 111 ARG A C 1
ATOM 884 O O . ARG A 1 111 ? 0.113 6.840 -3.236 1.00 90.19 111 ARG A O 1
ATOM 891 N N . THR A 1 112 ? -1.306 8.260 -4.143 1.00 86.31 112 THR A N 1
ATOM 892 C CA . THR A 1 112 ? -1.366 7.456 -5.377 1.00 86.31 112 THR A CA 1
ATOM 893 C C . THR A 1 112 ? -0.084 7.647 -6.192 1.00 86.31 112 THR A C 1
ATOM 895 O O . THR A 1 112 ? 0.494 8.736 -6.224 1.00 86.31 112 THR A O 1
ATOM 898 N N . THR A 1 113 ? 0.385 6.596 -6.865 1.00 76.12 113 THR A N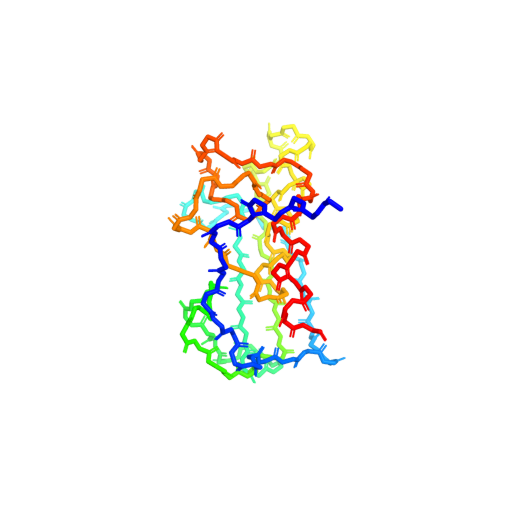 1
ATOM 899 C CA . THR A 1 113 ? 1.543 6.686 -7.765 1.00 76.12 113 THR A CA 1
ATOM 900 C C . THR A 1 113 ? 1.321 7.782 -8.816 1.00 76.12 113 THR A C 1
ATOM 902 O O . THR A 1 113 ? 0.317 7.773 -9.523 1.00 76.12 113 THR A O 1
ATOM 905 N N . GLY A 1 114 ? 2.266 8.721 -8.926 1.00 77.12 114 GLY A N 1
ATOM 906 C CA . GLY A 1 114 ? 2.173 9.883 -9.820 1.00 77.12 114 GLY A CA 1
ATOM 907 C C . GLY A 1 114 ? 1.722 11.183 -9.143 1.00 77.12 114 GLY A C 1
ATOM 908 O O . GLY A 1 114 ? 1.825 12.240 -9.763 1.00 77.12 114 GLY A O 1
ATOM 909 N N . ASP A 1 115 ? 1.288 11.138 -7.879 1.00 83.69 115 ASP A N 1
ATOM 910 C CA . ASP A 1 115 ? 1.082 12.336 -7.057 1.00 83.69 115 ASP A CA 1
ATOM 911 C C . ASP A 1 115 ? 2.447 12.967 -6.704 1.00 83.69 115 ASP A C 1
ATOM 913 O O . ASP A 1 115 ? 3.400 12.275 -6.334 1.00 83.69 115 ASP A O 1
ATOM 917 N N . SER A 1 116 ? 2.565 14.296 -6.807 1.00 87.00 116 SER A N 1
ATOM 918 C CA . SER A 1 116 ? 3.797 15.023 -6.470 1.00 87.00 116 SER A CA 1
ATOM 919 C C . SER A 1 116 ? 4.136 15.000 -4.976 1.00 87.00 116 SER A C 1
ATOM 921 O O . SER A 1 116 ? 5.203 15.465 -4.586 1.00 87.00 116 SER A O 1
ATOM 923 N N . LEU A 1 117 ? 3.215 14.518 -4.144 1.00 89.31 117 LEU A N 1
ATOM 924 C CA . LEU A 1 117 ? 3.352 14.392 -2.697 1.00 89.31 117 LEU A CA 1
ATOM 925 C C . LEU A 1 117 ? 3.651 12.950 -2.260 1.00 89.31 117 LEU A C 1
ATOM 927 O O . LEU A 1 117 ? 3.568 12.641 -1.076 1.00 89.31 117 LEU A O 1
ATOM 931 N N . VAL A 1 118 ? 3.988 12.042 -3.179 1.00 91.06 118 VAL A N 1
ATOM 932 C CA . VAL A 1 118 ? 4.439 10.689 -2.814 1.00 91.06 118 VAL A CA 1
ATOM 933 C C . VAL A 1 118 ? 5.705 10.754 -1.954 1.00 91.06 118 VAL A C 1
ATOM 935 O O . VAL A 1 118 ? 6.693 11.371 -2.356 1.00 91.06 118 VAL A O 1
ATOM 938 N N . SER A 1 119 ? 5.693 10.060 -0.809 1.00 92.19 119 SER A N 1
ATOM 939 C CA . SER A 1 119 ? 6.919 9.703 -0.080 1.00 92.19 119 SER A CA 1
ATOM 940 C C . SER A 1 119 ? 7.349 8.269 -0.390 1.00 92.19 119 SER A C 1
ATOM 942 O O . SER A 1 119 ? 6.524 7.396 -0.681 1.00 92.19 119 SER A O 1
ATOM 944 N N . PHE A 1 120 ? 8.660 8.043 -0.316 1.00 93.56 120 PHE A N 1
ATOM 945 C CA . PHE A 1 120 ? 9.276 6.712 -0.302 1.00 93.56 120 PHE A CA 1
ATOM 946 C C . PHE A 1 120 ? 9.519 6.204 1.120 1.00 93.56 120 PHE A C 1
ATOM 948 O O . PHE A 1 120 ? 9.798 5.021 1.298 1.00 93.56 120 PHE A O 1
ATOM 955 N N . ASP A 1 121 ? 9.367 7.085 2.107 1.00 92.75 121 ASP A N 1
ATOM 956 C CA . ASP A 1 121 ? 9.510 6.800 3.523 1.00 92.75 121 ASP A CA 1
ATOM 957 C C . ASP A 1 121 ? 8.144 6.886 4.219 1.00 92.75 121 ASP A C 1
ATOM 959 O O . ASP A 1 121 ? 7.190 7.472 3.703 1.00 92.75 121 ASP A O 1
ATOM 963 N N . ILE A 1 122 ? 8.045 6.279 5.403 1.00 90.31 122 ILE A N 1
ATOM 964 C CA . ILE A 1 122 ? 6.875 6.431 6.273 1.00 90.31 122 ILE A CA 1
ATOM 965 C C . ILE A 1 122 ? 6.934 7.827 6.896 1.00 90.31 122 ILE A C 1
ATOM 967 O O . ILE A 1 122 ? 7.875 8.142 7.628 1.00 90.31 122 ILE A O 1
ATOM 971 N N . GLU A 1 123 ? 5.917 8.645 6.643 1.00 90.38 123 GLU A N 1
ATOM 972 C CA . GLU A 1 123 ? 5.862 10.026 7.114 1.00 90.38 123 GLU A CA 1
ATOM 973 C C . GLU A 1 123 ? 5.044 10.165 8.402 1.00 90.38 123 GLU A C 1
ATOM 975 O O . GLU A 1 123 ? 4.283 9.283 8.809 1.00 90.38 123 GLU A O 1
ATOM 980 N N . GLY A 1 124 ? 5.152 11.330 9.049 1.00 85.00 124 GLY A N 1
ATOM 981 C CA . GLY A 1 124 ? 4.373 11.631 10.254 1.00 85.00 124 GLY A CA 1
ATOM 982 C C . GLY A 1 124 ? 2.854 11.534 10.046 1.00 85.00 124 GLY A C 1
ATOM 983 O O . GLY A 1 124 ? 2.139 11.181 10.981 1.00 85.00 124 GLY A O 1
ATOM 984 N N . HIS A 1 125 ? 2.373 11.791 8.823 1.00 84.38 125 HIS A N 1
ATOM 985 C CA . HIS A 1 125 ? 0.966 11.628 8.440 1.00 84.38 125 HIS A CA 1
ATOM 986 C C . HIS A 1 125 ? 0.523 10.158 8.486 1.00 84.38 125 HIS A C 1
ATOM 988 O O . HIS A 1 125 ? -0.498 9.849 9.103 1.00 84.38 125 HIS A O 1
ATOM 994 N N . ASP A 1 126 ? 1.329 9.252 7.924 1.00 84.81 126 ASP A N 1
ATOM 995 C CA . ASP A 1 126 ? 1.059 7.810 7.909 1.00 84.81 126 ASP A CA 1
ATOM 996 C C . ASP A 1 126 ? 1.014 7.247 9.341 1.00 84.81 126 ASP A C 1
ATOM 998 O O . ASP A 1 126 ? 0.061 6.566 9.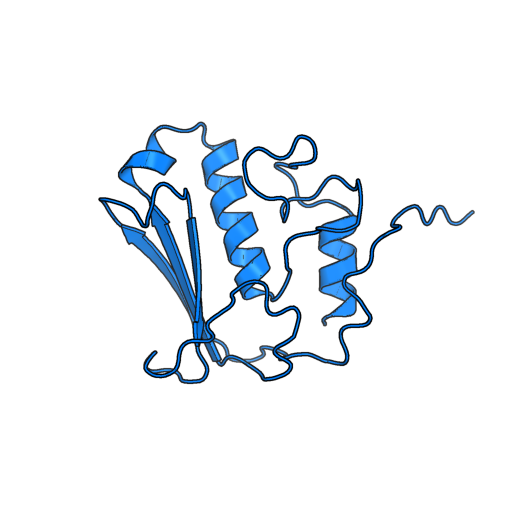728 1.00 84.81 126 ASP A O 1
ATOM 1002 N N . VAL A 1 127 ? 2.011 7.605 10.164 1.00 86.62 127 VAL A N 1
ATOM 1003 C CA . VAL A 1 127 ? 2.099 7.188 11.577 1.00 86.62 127 VAL A CA 1
ATOM 1004 C C . VAL A 1 127 ? 0.918 7.712 12.387 1.00 86.62 127 VAL A C 1
ATOM 1006 O O . VAL A 1 127 ? 0.347 6.982 13.197 1.00 86.62 127 VAL A O 1
ATOM 1009 N N . TYR A 1 128 ? 0.548 8.979 12.191 1.00 83.50 128 TYR A N 1
ATOM 1010 C CA . TYR A 1 128 ? -0.581 9.573 12.894 1.00 83.50 128 TYR A CA 1
ATOM 1011 C C . TYR A 1 128 ? -1.880 8.815 12.594 1.00 83.50 128 TYR A C 1
ATOM 1013 O O . TYR A 1 128 ? -2.580 8.433 13.530 1.00 83.50 128 TYR A O 1
ATOM 1021 N N . ASN A 1 129 ? -2.184 8.559 11.317 1.00 79.75 129 ASN A N 1
ATOM 1022 C CA . ASN A 1 129 ? -3.417 7.865 10.934 1.00 79.75 129 ASN A CA 1
ATOM 1023 C C . ASN A 1 129 ? -3.442 6.422 11.443 1.00 79.75 129 ASN A C 1
ATOM 1025 O O . ASN A 1 129 ? -4.484 5.964 11.911 1.00 79.75 129 ASN A O 1
ATOM 1029 N N . LEU A 1 130 ? -2.297 5.733 11.433 1.00 80.56 130 LEU A N 1
ATOM 1030 C CA . LEU A 1 130 ? -2.198 4.390 11.999 1.00 80.56 130 LEU A CA 1
ATOM 1031 C C . LEU A 1 130 ? -2.479 4.390 13.512 1.00 80.56 130 LEU A C 1
ATOM 1033 O O . LEU A 1 130 ? -3.262 3.572 13.982 1.00 80.56 130 LEU A O 1
ATOM 1037 N N . ASN A 1 131 ? -1.920 5.349 14.259 1.00 82.00 131 ASN A N 1
ATOM 1038 C CA . ASN A 1 131 ? -2.144 5.502 15.706 1.00 82.00 131 ASN A CA 1
ATOM 1039 C C . ASN A 1 131 ? -3.555 5.982 16.075 1.00 82.00 131 ASN A C 1
ATOM 1041 O O . ASN A 1 131 ? -3.962 5.870 17.224 1.00 82.00 131 ASN A O 1
ATOM 1045 N N . GLN A 1 132 ? -4.291 6.609 15.157 1.00 73.56 132 GLN A N 1
ATOM 1046 C CA . GLN A 1 132 ? -5.711 6.892 15.394 1.00 73.56 132 GLN A CA 1
ATOM 1047 C C . GLN A 1 132 ? -6.581 5.648 15.192 1.00 73.56 132 GLN A C 1
ATOM 1049 O O . GLN A 1 132 ? -7.709 5.611 15.678 1.00 73.56 132 GLN A O 1
ATOM 1054 N N . LYS A 1 133 ? -6.072 4.642 14.474 1.00 71.88 133 LYS A N 1
ATOM 1055 C CA . LYS A 1 133 ? -6.799 3.416 14.150 1.00 71.88 133 LYS A CA 1
ATOM 1056 C C . LYS A 1 133 ? -6.613 2.297 15.185 1.00 71.88 133 LYS A C 1
ATOM 1058 O O . LYS A 1 133 ? -7.519 1.473 15.317 1.00 71.88 133 LYS A O 1
ATOM 1063 N N . TYR A 1 134 ? -5.489 2.276 15.907 1.00 70.94 134 TYR A N 1
ATOM 1064 C CA . TYR A 1 134 ? -5.111 1.260 16.904 1.00 70.94 134 TYR A CA 1
ATOM 1065 C C . TYR A 1 134 ? -4.658 1.897 18.217 1.00 70.94 134 TYR A C 1
ATOM 1067 O O . TYR A 1 134 ? -4.976 1.317 19.281 1.00 70.94 134 TYR A O 1
#

Foldseek 3Di:
DDDDPQDDALPQLPQAADAPAAAEAEEEDEPDDPPDQKDKWFAQDPVRPGTDPDLLCSPPRYHTRYMYMYGHCVPLVPDPPLSNQLRVVLNVLSVLNHAAPPPDLAQASVHPPPDPSDDSDHDPNSVVNSVSND